Protein AF-A0A7S2SCY0-F1 (afdb_monomer_lite)

Organism: NCBI:txid49252

InterPro domains:
  IPR000711 ATPase, OSCP/delta subunit [PF00213] (45-121)
  IPR000711 ATPase, OSCP/delta subunit [PTHR11910] (30-121)
  IPR026015 F1F0 ATP synthase OSCP/delta subunit, N-terminal domain superfamily [G3DSA:1.10.520.20] (43-121)
  IPR026015 F1F0 ATP synthase OSCP/delta subunit, N-terminal domain superfamily [SSF47928] (40-121)

pLDDT: mean 79.24, std 17.32, range [37.03, 94.25]

Sequence (121 aa):
VVILSSVRIGMLSSISSQALRRVVAVRGLATAAEHRPVIDLYGLSARYANATYIAASKQGVLEQVEGELQAVHQTAKNSAKFSDFLDNPLISRDDKAKQIHEMFDGSGVSQVTLNLLDTLA

Structure (mmCIF, N/CA/C/O backbone):
data_AF-A0A7S2SCY0-F1
#
_entry.id   AF-A0A7S2SCY0-F1
#
loop_
_atom_site.group_PDB
_atom_site.id
_atom_site.type_symbol
_atom_site.label_atom_id
_atom_site.label_alt_id
_atom_site.label_comp_id
_atom_site.label_asym_id
_atom_site.label_entity_id
_atom_site.label_seq_id
_atom_site.pdbx_PDB_ins_code
_atom_site.Cartn_x
_atom_site.Cartn_y
_atom_site.Cartn_z
_atom_site.occupancy
_atom_site.B_iso_or_equiv
_atom_site.auth_seq_id
_atom_site.auth_comp_id
_atom_site.auth_asym_id
_atom_site.auth_atom_id
_atom_site.pdbx_PDB_model_num
ATOM 1 N N . VAL A 1 1 ? 88.445 -35.294 12.998 1.00 37.47 1 VAL A N 1
ATOM 2 C CA . VAL A 1 1 ? 89.073 -35.732 11.732 1.00 37.47 1 VAL A CA 1
ATOM 3 C C . VAL A 1 1 ? 88.129 -35.319 10.604 1.00 37.47 1 VAL A C 1
ATOM 5 O O . VAL A 1 1 ? 87.036 -35.852 10.583 1.00 37.47 1 VAL A O 1
ATOM 8 N N . VAL A 1 2 ? 88.408 -34.175 9.942 1.00 37.03 2 VAL A N 1
ATOM 9 C CA . VAL A 1 2 ? 88.635 -34.050 8.469 1.00 37.03 2 VAL A CA 1
ATOM 10 C C . VAL A 1 2 ? 87.274 -34.186 7.725 1.00 37.03 2 VAL A C 1
ATOM 12 O O . VAL A 1 2 ? 86.659 -35.230 7.839 1.00 37.03 2 VAL A O 1
ATOM 15 N N . ILE A 1 3 ? 86.642 -33.220 7.025 1.00 42.84 3 ILE A N 1
ATOM 16 C CA . ILE A 1 3 ? 87.003 -32.298 5.907 1.00 42.84 3 ILE A CA 1
ATOM 17 C C . ILE A 1 3 ? 85.795 -31.319 5.760 1.00 42.84 3 ILE A C 1
ATOM 19 O O . ILE A 1 3 ? 84.663 -31.784 5.816 1.00 42.84 3 ILE A O 1
ATOM 23 N N . LEU A 1 4 ? 85.896 -29.984 5.852 1.00 40.34 4 LEU A N 1
ATOM 24 C CA . LEU A 1 4 ? 86.207 -28.965 4.819 1.00 40.34 4 LEU A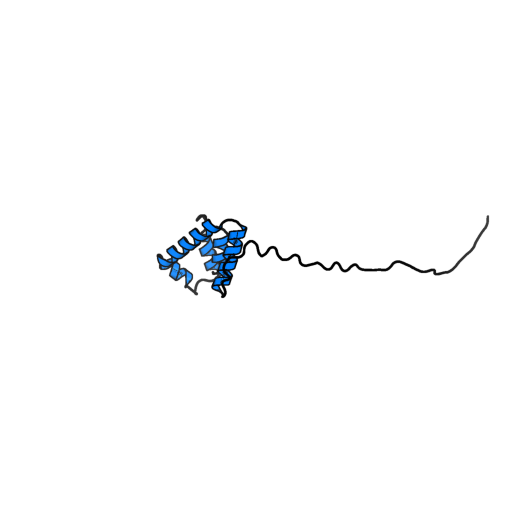 CA 1
ATOM 25 C C . LEU A 1 4 ? 85.360 -28.975 3.515 1.00 40.34 4 LEU 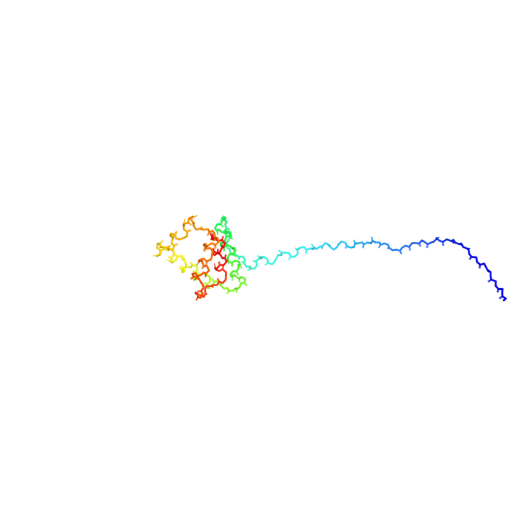A C 1
ATOM 27 O O . LEU A 1 4 ? 85.183 -30.016 2.902 1.00 40.34 4 LEU A O 1
ATOM 31 N N . SER A 1 5 ? 85.041 -27.760 3.023 1.00 41.12 5 SER A N 1
ATOM 32 C CA . SER A 1 5 ? 84.671 -27.393 1.628 1.00 41.12 5 SER A CA 1
ATOM 33 C C . SER A 1 5 ? 83.250 -27.745 1.142 1.00 41.12 5 SER A C 1
ATOM 35 O O . SER A 1 5 ? 82.750 -28.811 1.447 1.00 41.12 5 SER A O 1
ATOM 37 N N . SER A 1 6 ? 82.491 -26.964 0.360 1.00 50.38 6 SER A N 1
ATOM 38 C CA . SER A 1 6 ? 82.633 -25.716 -0.423 1.00 50.38 6 SER A CA 1
ATOM 39 C C . SER A 1 6 ? 81.185 -25.238 -0.726 1.00 50.38 6 SER A C 1
ATOM 41 O O . SER A 1 6 ? 80.308 -26.066 -0.922 1.00 50.38 6 SER A O 1
ATOM 43 N N . VAL A 1 7 ? 80.779 -23.972 -0.589 1.00 49.94 7 VAL A N 1
ATOM 44 C CA . VAL A 1 7 ? 80.923 -22.854 -1.547 1.00 49.94 7 VAL A CA 1
ATOM 45 C C . VAL A 1 7 ? 80.355 -23.134 -2.966 1.00 49.94 7 VAL A C 1
ATOM 47 O O . VAL A 1 7 ? 80.985 -23.836 -3.744 1.00 49.94 7 VAL A O 1
ATOM 50 N N . ARG A 1 8 ? 79.257 -22.410 -3.293 1.00 46.75 8 ARG A N 1
ATOM 51 C CA . ARG A 1 8 ? 78.857 -21.768 -4.584 1.00 46.75 8 ARG A CA 1
ATOM 52 C C . ARG A 1 8 ? 77.975 -22.469 -5.656 1.00 46.75 8 ARG A C 1
ATOM 54 O O . ARG A 1 8 ? 78.393 -23.409 -6.307 1.00 46.75 8 ARG A O 1
ATOM 61 N N . ILE A 1 9 ? 76.891 -21.732 -5.978 1.00 46.88 9 ILE A N 1
ATOM 62 C CA . ILE A 1 9 ? 76.365 -21.320 -7.311 1.00 46.88 9 ILE A CA 1
ATOM 63 C C . ILE A 1 9 ? 75.586 -22.316 -8.205 1.00 46.88 9 ILE A C 1
ATOM 65 O O . ILE A 1 9 ? 76.016 -23.435 -8.442 1.00 46.88 9 ILE A O 1
ATOM 69 N N . GLY A 1 10 ? 74.504 -21.793 -8.816 1.00 38.19 10 GLY A N 1
ATOM 70 C CA . GLY A 1 10 ? 73.882 -22.266 -10.073 1.00 38.19 10 GLY A CA 1
ATOM 71 C C . GLY A 1 10 ? 72.436 -22.754 -9.900 1.00 38.19 10 GLY A C 1
ATOM 72 O O . GLY A 1 10 ? 72.220 -23.890 -9.514 1.00 38.19 10 GLY A O 1
ATOM 73 N N . MET A 1 11 ? 71.396 -21.913 -9.980 1.00 51.66 11 MET A N 1
ATOM 74 C CA . MET A 1 11 ? 70.715 -21.436 -11.203 1.00 51.66 11 MET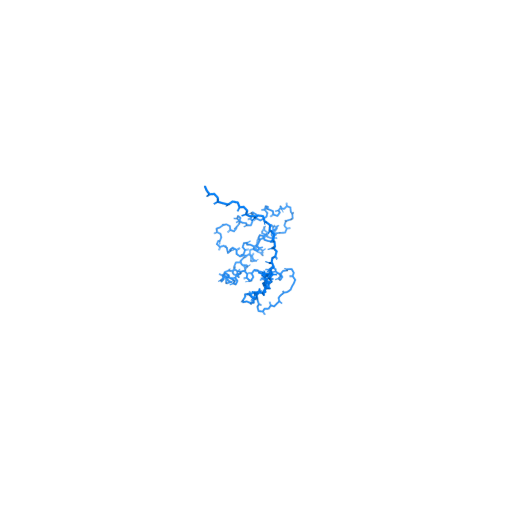 A CA 1
ATOM 75 C C . MET A 1 11 ? 70.336 -22.543 -12.204 1.00 51.66 11 MET A C 1
ATOM 77 O O . MET A 1 11 ? 71.074 -22.743 -13.156 1.00 51.66 11 MET A O 1
ATOM 81 N N . LEU A 1 12 ? 69.157 -23.161 -12.046 1.00 51.38 12 LEU A N 1
ATOM 82 C CA . LEU A 1 12 ? 68.366 -23.842 -13.094 1.00 51.38 12 LEU A CA 1
ATOM 83 C C . LEU A 1 12 ? 66.893 -23.846 -12.617 1.00 51.38 12 LEU A C 1
ATOM 85 O O . LEU A 1 12 ? 66.561 -24.504 -11.641 1.00 51.38 12 LEU A O 1
ATOM 89 N N . SER A 1 13 ? 66.086 -22.846 -12.970 1.00 48.56 13 SER A N 1
ATOM 90 C CA . SER A 1 13 ? 65.206 -22.797 -14.147 1.00 48.56 13 SER A CA 1
ATOM 91 C C . SER A 1 13 ? 63.986 -23.742 -14.105 1.00 48.56 13 SER A C 1
ATOM 93 O O . SER A 1 13 ? 64.090 -24.955 -14.221 1.00 48.56 13 SER A O 1
ATOM 95 N N . SER A 1 14 ? 62.814 -23.092 -14.125 1.00 47.12 14 SER A N 1
ATOM 96 C CA . SER A 1 14 ? 61.646 -23.434 -14.949 1.00 47.12 14 SER A CA 1
ATOM 97 C C . SER A 1 14 ? 60.426 -24.127 -14.308 1.00 47.12 14 SER A C 1
ATOM 99 O O . SER A 1 14 ? 60.522 -25.131 -13.614 1.00 47.12 14 SER A O 1
ATOM 101 N N . ILE A 1 15 ? 59.267 -23.602 -14.743 1.00 58.59 15 ILE A N 1
ATOM 102 C CA . ILE A 1 15 ? 57.896 -24.151 -14.759 1.00 58.59 15 ILE A CA 1
ATOM 103 C C . ILE A 1 15 ? 57.189 -24.134 -13.390 1.00 58.59 15 ILE A C 1
ATOM 105 O O . ILE A 1 15 ? 57.440 -24.944 -12.511 1.00 58.59 15 ILE A O 1
ATOM 109 N N . SER A 1 16 ? 56.226 -23.241 -13.142 1.00 54.94 16 SER A N 1
ATOM 110 C CA . SER A 1 16 ? 54.867 -23.449 -13.659 1.00 54.94 16 SER A CA 1
ATOM 111 C C . SER A 1 16 ? 54.039 -22.159 -13.674 1.00 54.94 16 SER A C 1
ATOM 113 O O . SER A 1 16 ? 53.615 -21.647 -12.643 1.00 54.94 16 SER A O 1
ATOM 115 N N . SER A 1 17 ? 53.823 -21.659 -14.889 1.00 53.47 17 SER A N 1
ATOM 116 C CA . SER A 1 17 ? 52.599 -21.050 -15.415 1.00 53.47 17 SER A CA 1
ATOM 117 C C . SER A 1 17 ? 51.524 -20.632 -14.402 1.00 53.47 17 SER A C 1
ATOM 119 O O . SER A 1 17 ? 50.609 -21.392 -14.084 1.00 53.47 17 SER A O 1
ATOM 121 N N . GLN A 1 18 ? 51.562 -19.362 -13.999 1.00 58.06 18 GLN A N 1
ATOM 122 C CA . GLN A 1 18 ? 50.396 -18.663 -13.464 1.00 58.06 18 GLN A CA 1
ATOM 123 C C . GLN A 1 18 ? 49.389 -18.428 -14.600 1.00 58.06 18 GLN A C 1
ATOM 125 O O . GLN A 1 18 ? 49.402 -17.397 -15.265 1.00 58.06 18 GLN A O 1
ATOM 130 N N . ALA A 1 19 ? 48.511 -19.398 -14.839 1.00 54.03 19 ALA A N 1
ATOM 131 C CA . ALA A 1 19 ? 47.306 -19.193 -15.629 1.00 54.03 19 ALA A CA 1
ATOM 132 C C . ALA A 1 19 ? 46.136 -18.997 -14.660 1.00 54.03 19 ALA A C 1
ATOM 134 O O . ALA A 1 19 ? 45.470 -19.951 -14.256 1.00 54.03 19 ALA A O 1
ATOM 135 N N . LEU A 1 20 ? 45.902 -17.746 -14.255 1.00 56.44 20 LEU A N 1
ATOM 136 C CA . LEU A 1 20 ? 44.678 -17.362 -13.559 1.00 56.44 20 LEU A CA 1
ATOM 137 C C . LEU A 1 20 ? 43.492 -17.655 -14.489 1.00 56.44 20 LEU A C 1
ATOM 139 O O . LEU A 1 20 ? 43.224 -16.920 -15.440 1.00 56.44 20 LEU A O 1
ATOM 143 N N . ARG A 1 21 ? 42.789 -18.762 -14.230 1.00 51.66 21 ARG A N 1
ATOM 144 C CA . ARG A 1 21 ? 41.508 -19.082 -14.864 1.00 51.66 21 ARG A CA 1
ATOM 145 C C . ARG A 1 21 ? 40.520 -17.964 -14.539 1.00 51.66 21 ARG A C 1
ATOM 147 O O . ARG A 1 21 ? 40.006 -17.879 -13.428 1.00 51.66 21 ARG A O 1
ATOM 154 N N . ARG A 1 22 ? 40.233 -17.114 -15.524 1.00 58.62 22 ARG A N 1
ATOM 155 C CA . ARG A 1 22 ? 39.104 -16.182 -15.486 1.00 58.62 22 ARG A CA 1
ATOM 156 C C . ARG A 1 22 ? 37.823 -17.020 -15.526 1.00 58.62 22 ARG A C 1
ATOM 158 O O . ARG A 1 22 ? 37.407 -17.468 -16.591 1.00 58.62 22 ARG A O 1
ATOM 165 N N . VAL A 1 23 ? 37.216 -17.276 -14.369 1.00 61.81 23 VAL A N 1
ATOM 166 C CA . VAL A 1 23 ? 35.847 -17.798 -14.307 1.00 61.81 23 VAL A CA 1
ATOM 167 C C . VAL A 1 23 ? 34.943 -16.672 -14.796 1.00 61.81 23 VAL A C 1
ATOM 169 O O . VAL A 1 23 ? 34.659 -15.721 -14.072 1.00 61.81 23 VAL A O 1
ATOM 172 N N . VAL A 1 24 ? 34.549 -16.731 -16.067 1.00 63.53 24 VAL A N 1
ATOM 173 C CA . VAL A 1 24 ? 33.472 -15.888 -16.580 1.00 63.53 24 VAL A CA 1
ATOM 174 C C . VAL A 1 24 ? 32.201 -16.386 -15.909 1.00 63.53 24 VAL A C 1
ATOM 176 O O . VAL A 1 24 ? 31.681 -17.444 -16.255 1.00 63.53 24 VAL A O 1
ATOM 179 N N . ALA A 1 25 ? 31.731 -15.647 -14.906 1.00 64.50 25 ALA A N 1
ATOM 180 C CA . ALA A 1 25 ? 30.411 -15.850 -14.339 1.00 64.50 25 ALA A CA 1
ATOM 181 C C . ALA A 1 25 ? 29.376 -15.611 -15.449 1.00 64.50 25 ALA A C 1
ATOM 183 O O . ALA A 1 25 ? 29.058 -14.469 -15.790 1.00 64.50 25 ALA A O 1
ATOM 184 N N . VAL A 1 26 ? 28.885 -16.692 -16.055 1.00 59.91 26 VAL A N 1
ATOM 185 C CA . VAL A 1 26 ? 27.713 -16.651 -16.929 1.00 59.91 26 VAL A CA 1
ATOM 186 C C . VAL A 1 26 ? 26.541 -16.246 -16.044 1.00 59.91 26 VAL A C 1
ATOM 188 O O . VAL A 1 26 ? 26.164 -16.958 -15.116 1.00 59.91 26 VAL A O 1
ATOM 191 N N . ARG A 1 27 ? 26.009 -15.048 -16.283 1.00 62.53 27 ARG A N 1
ATOM 192 C CA . ARG A 1 27 ? 24.876 -14.498 -15.539 1.00 62.53 27 ARG A CA 1
ATOM 193 C C . ARG A 1 27 ? 23.618 -15.323 -15.829 1.00 62.53 27 ARG A C 1
ATOM 195 O O . ARG A 1 27 ? 22.884 -15.015 -16.760 1.00 62.53 27 ARG A O 1
ATOM 202 N N . GLY A 1 28 ? 23.337 -16.329 -15.007 1.00 59.53 28 GLY A N 1
ATOM 203 C CA . GLY A 1 28 ? 22.053 -17.040 -14.963 1.00 59.53 28 GLY A CA 1
ATOM 204 C C . GLY A 1 28 ? 20.934 -16.221 -14.302 1.00 59.53 28 GLY A C 1
ATOM 205 O O . GLY A 1 28 ? 20.249 -16.721 -13.420 1.00 59.53 28 GLY A O 1
ATOM 206 N N . LEU A 1 29 ? 20.761 -14.946 -14.671 1.00 57.12 29 LEU A N 1
ATOM 207 C CA . LEU A 1 29 ? 19.834 -14.002 -14.017 1.00 57.12 29 LEU A CA 1
ATOM 208 C C . LEU A 1 29 ? 18.414 -14.015 -14.616 1.00 57.12 29 LEU A C 1
ATOM 210 O O . LEU A 1 29 ? 17.780 -12.970 -14.735 1.00 57.12 29 LEU A O 1
ATOM 214 N N . ALA A 1 30 ? 17.902 -15.173 -15.029 1.00 59.81 30 ALA A N 1
ATOM 215 C CA . ALA A 1 30 ? 16.609 -15.264 -15.711 1.00 59.81 30 ALA A CA 1
ATOM 216 C C . ALA A 1 30 ? 15.602 -16.170 -14.985 1.00 59.81 30 ALA A C 1
ATOM 218 O O . ALA A 1 30 ? 14.934 -16.977 -15.614 1.00 59.81 30 ALA A O 1
ATOM 219 N N . THR A 1 31 ? 15.435 -16.012 -13.670 1.00 56.81 31 THR A N 1
ATOM 220 C CA . THR A 1 31 ? 14.247 -16.525 -12.949 1.00 56.81 31 THR A CA 1
ATOM 221 C C . THR A 1 31 ? 13.098 -15.509 -12.913 1.00 56.81 31 THR A C 1
ATOM 223 O O . THR A 1 31 ? 12.024 -15.776 -12.389 1.00 56.81 31 THR A O 1
ATOM 226 N N . ALA A 1 32 ? 13.280 -14.327 -13.512 1.00 57.22 32 ALA A N 1
ATOM 227 C CA . ALA A 1 32 ? 12.306 -13.238 -13.460 1.00 57.22 32 ALA A CA 1
ATOM 228 C C . ALA A 1 32 ? 11.036 -13.461 -14.307 1.00 57.22 32 ALA A C 1
ATOM 230 O O . ALA A 1 32 ? 10.179 -12.586 -14.324 1.00 57.22 32 ALA A O 1
ATOM 231 N N . ALA A 1 33 ? 10.928 -14.540 -15.087 1.00 60.28 33 ALA A N 1
ATOM 232 C CA . ALA A 1 33 ? 9.818 -14.734 -16.029 1.00 60.28 33 ALA A CA 1
ATOM 233 C C . ALA A 1 33 ? 8.559 -15.360 -15.404 1.00 60.28 33 ALA A C 1
ATOM 235 O O . ALA A 1 33 ? 7.468 -15.076 -15.875 1.00 60.28 33 ALA A O 1
ATOM 236 N N . GLU A 1 34 ? 8.690 -16.158 -14.343 1.00 68.19 34 GLU A N 1
ATOM 237 C CA . GLU A 1 34 ? 7.587 -17.000 -13.847 1.00 68.19 34 GLU A CA 1
ATOM 238 C C . GLU A 1 34 ? 6.448 -16.209 -13.176 1.00 68.19 34 GLU A C 1
ATOM 240 O O . GL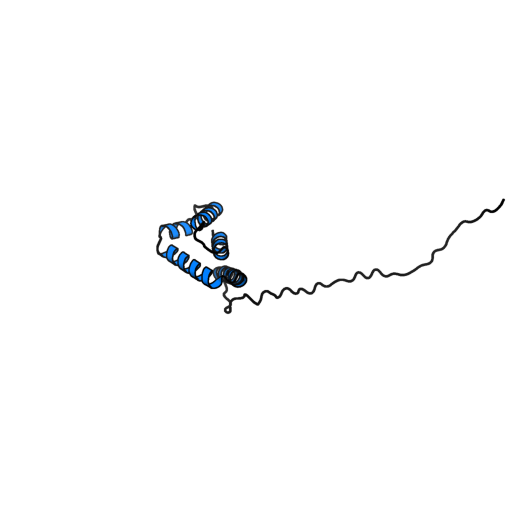U A 1 34 ? 5.303 -16.632 -13.203 1.00 68.19 34 GLU A O 1
ATOM 245 N N . HIS A 1 35 ? 6.745 -15.027 -12.631 1.00 82.12 35 HIS A N 1
ATOM 246 C CA . HIS A 1 35 ? 5.802 -14.241 -11.822 1.00 82.12 35 HIS A CA 1
ATOM 247 C C . HIS A 1 35 ? 5.391 -12.925 -12.497 1.00 82.12 35 HIS A C 1
ATOM 249 O O . HIS A 1 35 ? 4.954 -11.985 -11.830 1.00 82.12 35 HIS A O 1
ATOM 255 N N . ARG A 1 36 ? 5.618 -12.801 -13.811 1.00 81.75 36 ARG A N 1
ATOM 256 C CA . ARG A 1 36 ? 5.252 -11.587 -14.547 1.00 81.75 36 ARG A CA 1
ATOM 257 C C . ARG A 1 36 ? 3.760 -11.575 -14.877 1.00 81.75 36 ARG A C 1
ATOM 259 O O . ARG A 1 36 ? 3.214 -12.628 -15.199 1.00 81.75 36 ARG A O 1
ATOM 266 N N . PRO A 1 37 ? 3.118 -10.396 -14.846 1.00 82.75 37 PRO A N 1
ATOM 267 C CA . PRO A 1 37 ? 1.756 -10.257 -15.339 1.00 82.75 37 PRO A CA 1
ATOM 268 C C . PRO A 1 37 ? 1.671 -10.650 -16.821 1.00 82.75 37 PRO A C 1
ATOM 270 O O . PRO A 1 37 ? 2.610 -10.428 -17.582 1.00 82.75 37 PRO A O 1
ATOM 273 N N . VAL A 1 38 ? 0.528 -11.204 -17.235 1.00 83.56 38 VAL A N 1
ATOM 274 C CA . VAL A 1 38 ? 0.264 -11.608 -18.634 1.00 83.56 38 VAL A CA 1
ATOM 275 C C . VAL A 1 38 ? 0.201 -10.400 -19.576 1.00 83.56 38 VAL A C 1
ATOM 277 O O . VAL A 1 38 ? 0.482 -10.520 -20.767 1.00 83.56 38 VAL A O 1
ATOM 280 N N . ILE A 1 39 ? -0.168 -9.236 -19.040 1.00 86.06 39 ILE A N 1
ATOM 281 C CA . ILE A 1 39 ? -0.222 -7.971 -19.767 1.00 86.06 39 ILE A CA 1
ATOM 282 C C . ILE A 1 39 ? 0.903 -7.049 -19.300 1.00 86.06 39 ILE A C 1
ATOM 284 O O . ILE A 1 39 ? 1.072 -6.808 -18.105 1.00 86.06 39 ILE A O 1
ATOM 288 N N . ASP A 1 40 ? 1.650 -6.495 -20.249 1.00 80.94 40 ASP A N 1
ATOM 289 C CA . ASP A 1 40 ? 2.660 -5.490 -19.947 1.00 80.94 40 ASP A CA 1
ATOM 290 C C . ASP A 1 40 ? 1.997 -4.116 -19.797 1.00 80.94 40 ASP A C 1
ATOM 292 O O . ASP A 1 40 ? 1.470 -3.538 -20.750 1.00 80.94 40 ASP A O 1
ATOM 296 N N . LEU A 1 41 ? 2.022 -3.586 -18.576 1.00 88.56 41 LEU A N 1
ATOM 297 C CA . LEU A 1 41 ? 1.563 -2.235 -18.257 1.00 88.56 41 LEU A CA 1
ATOM 298 C C . LEU A 1 41 ? 2.763 -1.284 -18.133 1.00 88.56 41 LEU A C 1
ATOM 300 O O . LEU A 1 41 ? 3.793 -1.648 -17.559 1.00 88.56 41 LEU A O 1
ATOM 304 N N . TYR A 1 42 ? 2.610 -0.038 -18.595 1.00 90.88 42 TYR A N 1
ATOM 305 C CA . TYR A 1 42 ? 3.664 0.987 -18.574 1.00 90.88 42 TYR A CA 1
ATOM 306 C C . TYR A 1 42 ? 3.223 2.277 -17.866 1.00 90.88 42 TYR A C 1
ATOM 308 O O . TYR A 1 42 ? 2.037 2.576 -17.758 1.00 90.88 42 TYR A O 1
ATOM 316 N N . GLY A 1 43 ? 4.198 3.050 -17.376 1.00 94.06 43 GLY A N 1
ATOM 317 C CA . GLY A 1 43 ? 3.973 4.281 -16.608 1.00 94.06 43 GLY A CA 1
ATOM 318 C C . GLY A 1 43 ? 4.249 4.124 -15.110 1.00 94.06 43 GLY A C 1
ATOM 319 O O . GLY A 1 43 ? 4.622 3.049 -14.644 1.00 94.06 43 GLY A O 1
ATOM 320 N N . LEU A 1 44 ? 4.104 5.209 -14.344 1.00 92.50 44 LEU A N 1
ATOM 321 C CA . LEU A 1 44 ? 4.431 5.214 -12.913 1.00 92.50 44 LEU A CA 1
ATOM 322 C C . LEU A 1 44 ? 3.519 4.264 -12.123 1.00 92.50 44 LEU A C 1
ATOM 324 O O . LEU A 1 44 ? 4.015 3.366 -11.449 1.00 92.50 44 LEU A O 1
ATOM 328 N N . SER A 1 45 ? 2.201 4.391 -12.288 1.00 91.44 45 SER A N 1
ATOM 329 C CA . SER A 1 45 ? 1.216 3.518 -11.637 1.00 91.44 45 SER A CA 1
ATOM 330 C C . SER A 1 45 ? 1.390 2.053 -12.037 1.00 91.44 45 SER A C 1
ATOM 332 O O . SER A 1 45 ? 1.301 1.165 -11.195 1.00 91.44 45 SER A O 1
ATOM 334 N N . ALA A 1 46 ? 1.722 1.794 -13.305 1.00 92.50 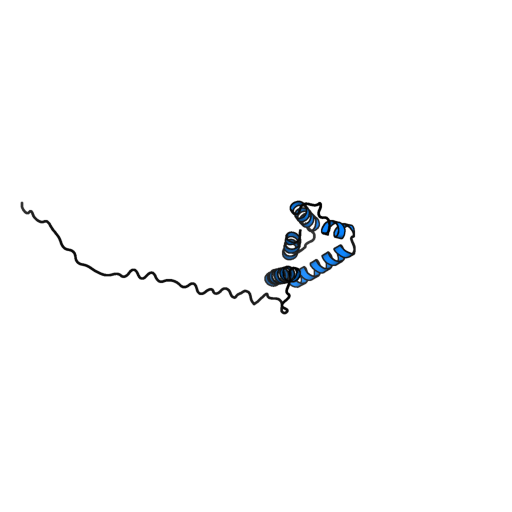46 ALA A N 1
ATOM 335 C CA . ALA A 1 46 ? 1.986 0.445 -13.786 1.00 92.50 46 ALA A CA 1
ATOM 336 C C . ALA A 1 46 ? 3.234 -0.179 -13.155 1.00 92.50 46 ALA A C 1
ATOM 338 O O . ALA A 1 46 ? 3.238 -1.370 -12.872 1.00 92.50 46 ALA A O 1
ATOM 339 N N . ARG A 1 47 ? 4.292 0.602 -12.890 1.00 92.62 47 ARG A N 1
ATOM 340 C CA . ARG A 1 47 ? 5.488 0.094 -12.197 1.00 92.62 47 ARG A CA 1
ATOM 341 C C . ARG A 1 47 ? 5.149 -0.406 -10.797 1.00 92.62 47 ARG A C 1
ATOM 343 O O . ARG A 1 47 ? 5.609 -1.485 -10.435 1.00 92.62 47 ARG A O 1
ATOM 350 N N . TYR A 1 48 ? 4.338 0.346 -10.053 1.00 93.62 48 TYR A N 1
ATOM 351 C CA . TYR A 1 48 ? 3.860 -0.084 -8.739 1.00 93.62 48 TYR A CA 1
ATOM 352 C C . TYR A 1 48 ? 2.945 -1.307 -8.857 1.00 93.62 48 TYR A C 1
ATOM 354 O O . TYR A 1 48 ? 3.208 -2.311 -8.206 1.00 93.62 48 TYR A O 1
ATOM 362 N N . ALA A 1 49 ? 1.960 -1.289 -9.760 1.00 92.56 49 ALA A N 1
ATOM 363 C CA . ALA A 1 49 ? 1.052 -2.419 -9.973 1.00 92.56 49 ALA A CA 1
ATOM 364 C C . ALA A 1 49 ? 1.793 -3.715 -10.353 1.00 92.56 49 ALA A C 1
ATOM 366 O O . ALA A 1 49 ? 1.556 -4.764 -9.757 1.00 92.56 49 ALA A O 1
ATOM 367 N N . ASN A 1 50 ? 2.742 -3.639 -11.290 1.00 92.19 50 ASN A N 1
ATOM 368 C CA . ASN A 1 50 ? 3.565 -4.775 -11.701 1.00 92.19 50 ASN A CA 1
ATOM 369 C C . ASN A 1 50 ? 4.432 -5.285 -10.540 1.00 92.19 50 ASN A C 1
ATOM 371 O O . ASN A 1 50 ? 4.550 -6.493 -10.353 1.00 92.19 50 ASN A O 1
ATOM 375 N N . ALA A 1 51 ? 5.032 -4.390 -9.746 1.00 92.12 51 ALA A N 1
ATOM 376 C CA . ALA A 1 51 ? 5.839 -4.775 -8.589 1.00 92.12 51 ALA A CA 1
ATOM 377 C C . ALA A 1 51 ? 4.998 -5.488 -7.520 1.00 92.12 51 ALA A C 1
ATOM 379 O O . ALA A 1 51 ? 5.404 -6.546 -7.034 1.00 92.12 51 ALA A O 1
ATOM 380 N N . THR A 1 52 ? 3.813 -4.958 -7.209 1.00 93.00 52 THR A N 1
ATOM 381 C CA . THR A 1 52 ? 2.863 -5.568 -6.273 1.00 93.00 52 THR A CA 1
ATOM 382 C C . THR A 1 52 ? 2.382 -6.923 -6.778 1.00 93.00 52 THR A C 1
ATOM 384 O O . THR A 1 52 ? 2.411 -7.886 -6.018 1.00 93.00 52 THR A O 1
ATOM 387 N N . TYR A 1 53 ? 2.032 -7.044 -8.063 1.00 93.38 53 TYR A N 1
ATOM 388 C CA . TYR A 1 53 ? 1.642 -8.323 -8.663 1.00 93.38 53 TYR A CA 1
ATOM 389 C C . TYR A 1 53 ? 2.758 -9.364 -8.553 1.00 93.38 53 TYR A C 1
ATOM 391 O O . TYR A 1 53 ? 2.521 -10.479 -8.100 1.00 93.38 53 TYR A O 1
ATOM 399 N N . ILE A 1 54 ? 3.995 -8.995 -8.905 1.00 92.25 54 ILE A N 1
ATOM 400 C CA . ILE A 1 54 ? 5.151 -9.895 -8.809 1.00 92.25 54 ILE A CA 1
ATOM 401 C C . ILE A 1 54 ? 5.379 -10.323 -7.352 1.00 92.25 54 ILE A C 1
ATOM 403 O O . ILE A 1 54 ? 5.678 -11.488 -7.098 1.00 92.25 54 ILE A O 1
ATOM 407 N N . ALA A 1 55 ? 5.259 -9.404 -6.390 1.00 92.81 55 ALA A N 1
ATOM 408 C CA . ALA A 1 55 ? 5.425 -9.709 -4.970 1.00 92.81 55 ALA A CA 1
ATOM 409 C C . ALA A 1 55 ? 4.323 -10.645 -4.443 1.00 92.81 55 ALA A C 1
ATOM 411 O O . ALA A 1 55 ? 4.637 -11.630 -3.776 1.00 92.81 55 ALA A O 1
ATOM 412 N N . ALA A 1 56 ? 3.062 -10.379 -4.790 1.00 93.62 56 ALA A N 1
ATOM 413 C CA . ALA A 1 56 ? 1.909 -11.187 -4.400 1.00 93.62 56 ALA A CA 1
ATOM 414 C C . ALA A 1 56 ? 1.933 -12.576 -5.048 1.00 93.62 56 ALA A C 1
ATOM 416 O O . ALA A 1 56 ? 1.710 -13.577 -4.372 1.00 93.62 56 ALA A O 1
ATOM 417 N N . SER A 1 57 ? 2.274 -12.648 -6.337 1.00 92.88 57 SER A N 1
ATOM 418 C CA . SER A 1 57 ? 2.422 -13.900 -7.078 1.00 92.88 57 SER A CA 1
ATOM 419 C C . SER A 1 57 ? 3.505 -14.778 -6.449 1.00 92.88 57 SER A C 1
ATOM 421 O O . SER A 1 57 ? 3.264 -15.957 -6.215 1.00 92.88 57 SER A O 1
ATOM 423 N N . LYS A 1 58 ? 4.665 -14.204 -6.085 1.00 91.69 58 LYS A N 1
ATOM 424 C CA . LYS A 1 58 ? 5.769 -14.945 -5.439 1.00 91.69 58 LYS A CA 1
ATOM 425 C C . LYS A 1 58 ? 5.398 -15.527 -4.082 1.00 91.69 58 LYS A C 1
ATOM 427 O O . LYS A 1 58 ? 5.978 -16.523 -3.668 1.00 91.69 58 LYS A O 1
ATOM 432 N N . GLN A 1 59 ? 4.484 -14.870 -3.378 1.00 91.69 59 GLN A N 1
ATOM 433 C CA . GLN A 1 59 ? 4.004 -15.299 -2.067 1.00 91.69 59 GLN A CA 1
ATOM 434 C C . GLN A 1 59 ? 2.730 -16.154 -2.157 1.00 91.69 59 GLN A C 1
ATOM 436 O O . GLN A 1 59 ? 2.303 -16.697 -1.145 1.00 91.69 59 GLN A O 1
ATOM 441 N N . GLY A 1 60 ? 2.126 -16.296 -3.343 1.00 92.00 60 GLY A N 1
ATOM 442 C CA . GLY A 1 60 ? 0.883 -17.046 -3.538 1.00 92.00 60 GLY A CA 1
ATOM 443 C C . GLY A 1 60 ? -0.364 -16.383 -2.938 1.00 92.00 60 GLY A C 1
ATOM 444 O O . GLY A 1 60 ? -1.354 -17.067 -2.712 1.00 92.00 60 GLY A O 1
ATOM 445 N N . VAL A 1 61 ? -0.338 -15.070 -2.681 1.00 94.25 61 VAL A N 1
ATOM 446 C CA . VAL A 1 61 ? -1.404 -14.324 -1.968 1.00 94.25 61 VAL A CA 1
ATOM 447 C C . VAL A 1 61 ? -2.201 -13.385 -2.885 1.00 94.25 61 VAL A C 1
ATOM 449 O O . VAL A 1 61 ? -2.686 -12.342 -2.455 1.00 94.25 61 VAL A O 1
ATOM 452 N N . LEU A 1 62 ? -2.322 -13.722 -4.173 1.00 93.00 62 LEU A N 1
ATOM 453 C CA . LEU A 1 62 ? -2.958 -12.852 -5.175 1.00 93.00 62 LEU A CA 1
ATOM 454 C C . LEU A 1 62 ? -4.425 -12.529 -4.853 1.00 93.00 62 LEU A C 1
ATOM 456 O O . LEU A 1 62 ? -4.795 -11.359 -4.879 1.00 93.00 62 LEU A O 1
ATOM 460 N N . GLU A 1 63 ? -5.231 -13.537 -4.511 1.00 93.00 63 GLU A N 1
ATOM 461 C CA . GLU A 1 63 ? -6.658 -13.356 -4.190 1.00 93.00 63 GLU A CA 1
ATOM 462 C C . GLU A 1 63 ? -6.858 -12.487 -2.941 1.00 93.00 63 GLU A C 1
ATOM 464 O O . GLU A 1 63 ? -7.732 -11.622 -2.901 1.00 93.00 63 GLU A O 1
ATOM 469 N N . GLN A 1 64 ? -6.002 -12.677 -1.932 1.00 93.56 64 GLN A N 1
ATOM 470 C CA . GLN A 1 64 ? -6.024 -11.875 -0.714 1.00 93.56 64 GLN A CA 1
ATOM 471 C C . GLN A 1 64 ? -5.704 -10.404 -1.016 1.00 93.56 64 GLN A C 1
ATOM 473 O O . GLN A 1 64 ? -6.467 -9.517 -0.634 1.00 93.56 64 GLN A O 1
ATOM 478 N N . VAL A 1 65 ? -4.608 -10.141 -1.736 1.00 94.25 65 VAL A N 1
ATOM 479 C CA . VAL A 1 65 ? -4.187 -8.776 -2.097 1.00 94.25 65 VAL A CA 1
ATOM 480 C C . VAL A 1 65 ? -5.242 -8.083 -2.961 1.00 94.25 65 VAL A C 1
ATOM 482 O O . VAL A 1 65 ? -5.499 -6.895 -2.780 1.00 94.25 65 VAL A O 1
ATOM 485 N N . GLU A 1 66 ? -5.891 -8.799 -3.880 1.00 93.69 66 GLU A N 1
ATOM 486 C CA . GLU A 1 66 ? -6.983 -8.242 -4.682 1.00 93.69 66 GLU A CA 1
ATOM 487 C C . GLU A 1 66 ? -8.147 -7.758 -3.805 1.00 93.69 66 GLU A C 1
ATOM 489 O O . GLU A 1 66 ? -8.577 -6.608 -3.937 1.00 93.69 66 GLU A O 1
ATOM 494 N N . GLY A 1 67 ? -8.627 -8.599 -2.883 1.00 94.00 67 GLY A N 1
ATOM 495 C CA . GLY A 1 67 ? -9.710 -8.238 -1.966 1.00 94.00 67 GLY A CA 1
ATOM 496 C C . GLY A 1 67 ? -9.349 -7.055 -1.062 1.00 94.00 67 GLY A C 1
ATOM 497 O O . GLY A 1 67 ? -10.155 -6.141 -0.875 1.00 94.00 67 GLY A O 1
ATOM 498 N N . GLU A 1 68 ? -8.115 -7.023 -0.558 1.00 92.94 68 GLU A N 1
ATOM 499 C CA . GLU A 1 68 ? -7.591 -5.918 0.251 1.00 92.94 68 GLU A CA 1
ATOM 500 C C . GLU A 1 68 ? -7.566 -4.600 -0.533 1.00 92.94 68 GLU A C 1
ATOM 502 O O . GLU A 1 68 ? -8.064 -3.582 -0.052 1.00 92.94 68 GLU A O 1
ATOM 507 N N . LEU A 1 69 ? -7.056 -4.605 -1.768 1.00 93.06 69 LEU A N 1
ATOM 508 C CA . LEU A 1 69 ? -7.010 -3.407 -2.611 1.00 93.06 69 LEU A CA 1
ATOM 509 C C . LEU A 1 69 ? -8.411 -2.904 -2.976 1.00 93.06 69 LEU A C 1
ATOM 511 O O . LEU A 1 69 ? -8.643 -1.691 -2.993 1.00 93.06 69 LEU A O 1
ATOM 515 N N . GLN A 1 70 ? -9.364 -3.807 -3.222 1.00 93.69 70 GLN A N 1
ATOM 516 C CA . GLN A 1 70 ? -10.764 -3.433 -3.430 1.00 93.69 70 GLN A CA 1
ATOM 517 C C . GLN A 1 70 ? -11.364 -2.783 -2.177 1.00 93.69 70 GLN A C 1
ATOM 519 O O . GLN A 1 70 ? -12.032 -1.751 -2.287 1.00 93.69 70 GLN A O 1
ATOM 524 N N . ALA A 1 71 ? -11.088 -3.329 -0.991 1.00 90.88 71 ALA A N 1
ATOM 525 C CA . ALA A 1 71 ? -11.549 -2.772 0.278 1.00 90.88 71 ALA A CA 1
ATOM 526 C C . ALA A 1 71 ? -10.943 -1.388 0.563 1.00 90.88 71 ALA A C 1
ATOM 528 O O . ALA A 1 71 ? -11.673 -0.469 0.946 1.00 90.88 71 ALA A O 1
ATOM 529 N N . VAL A 1 72 ? -9.642 -1.195 0.315 1.00 89.12 72 VAL A N 1
ATOM 530 C CA . VAL A 1 72 ? -8.979 0.114 0.453 1.00 89.12 72 VAL A CA 1
ATOM 531 C C . VAL A 1 72 ? -9.584 1.128 -0.517 1.00 89.12 72 VAL A C 1
ATOM 533 O O . VAL A 1 72 ? -9.937 2.234 -0.111 1.00 89.12 72 VAL A O 1
ATOM 536 N N . HIS A 1 73 ? -9.786 0.750 -1.780 1.00 90.56 73 HIS A N 1
ATOM 537 C CA . HIS A 1 73 ? -10.403 1.622 -2.780 1.00 90.56 73 HIS A CA 1
ATOM 538 C C . HIS A 1 73 ? -11.846 2.003 -2.413 1.00 90.56 73 HIS A C 1
ATOM 540 O O . HIS A 1 73 ? -12.239 3.163 -2.544 1.00 90.56 73 HIS A O 1
ATOM 546 N N . GLN A 1 74 ? -12.631 1.054 -1.903 1.00 91.19 74 GLN A N 1
ATOM 547 C CA . GLN A 1 74 ? -13.989 1.318 -1.435 1.00 91.19 74 GLN A CA 1
ATOM 548 C C . GLN A 1 74 ? -13.994 2.235 -0.202 1.00 91.19 74 GLN A C 1
ATOM 550 O O . GLN A 1 74 ? -14.823 3.139 -0.102 1.00 91.19 74 GLN A O 1
ATOM 555 N N . THR A 1 75 ? -13.033 2.061 0.706 1.00 88.31 75 THR A N 1
ATOM 556 C CA . THR A 1 75 ? -12.850 2.927 1.881 1.00 88.31 75 THR A CA 1
ATOM 557 C C . THR A 1 75 ? -12.475 4.352 1.473 1.00 88.31 75 THR A C 1
ATOM 559 O O . THR A 1 75 ? -13.061 5.302 1.990 1.00 88.31 75 THR A O 1
ATOM 562 N N . ALA A 1 76 ? -11.586 4.511 0.487 1.00 87.25 76 ALA A N 1
ATOM 563 C CA . ALA A 1 76 ? -11.216 5.809 -0.088 1.00 87.25 76 ALA A CA 1
ATOM 564 C C . ALA A 1 76 ? -12.391 6.540 -0.737 1.00 87.25 76 ALA A C 1
ATOM 566 O O . ALA A 1 76 ? -12.467 7.760 -0.655 1.00 87.25 76 ALA A O 1
ATOM 567 N N . LYS A 1 77 ? -13.341 5.813 -1.331 1.00 89.56 77 LYS A N 1
ATOM 568 C CA . LYS A 1 77 ? -14.548 6.419 -1.908 1.00 89.56 77 LYS A CA 1
ATOM 569 C C . LYS A 1 77 ? -15.596 6.812 -0.874 1.00 89.56 77 LYS A C 1
ATOM 571 O O . LYS A 1 77 ? -16.271 7.820 -1.051 1.00 89.56 77 LYS A O 1
ATOM 576 N N . ASN A 1 78 ? -15.762 6.012 0.176 1.00 90.69 78 ASN A N 1
ATOM 577 C CA . ASN A 1 78 ? -16.854 6.202 1.133 1.00 90.69 78 ASN A CA 1
ATOM 578 C C . ASN A 1 78 ? -16.486 7.118 2.303 1.00 90.69 78 ASN A C 1
ATOM 580 O O . ASN A 1 78 ? -17.374 7.692 2.931 1.00 90.69 78 ASN A O 1
ATOM 584 N N . SER A 1 79 ? -15.197 7.240 2.625 1.00 89.19 79 SER A N 1
ATOM 585 C CA . SER A 1 79 ? -14.721 8.031 3.756 1.00 89.19 79 SER A CA 1
ATOM 586 C C . SER A 1 79 ? -13.995 9.282 3.277 1.00 89.19 79 SER A C 1
ATOM 588 O O . SER A 1 79 ? -12.816 9.228 2.933 1.00 89.19 79 SER A O 1
ATOM 590 N N . ALA A 1 80 ? -14.675 10.429 3.354 1.00 88.19 80 ALA A N 1
ATOM 591 C CA . ALA A 1 80 ? -14.073 11.733 3.062 1.00 88.19 80 ALA A CA 1
ATOM 592 C C . ALA A 1 80 ? -12.830 12.013 3.930 1.00 88.19 80 ALA A C 1
ATOM 594 O O . ALA A 1 80 ? -11.848 12.580 3.474 1.00 88.19 80 ALA A O 1
ATOM 595 N N . LYS A 1 81 ? -12.822 11.532 5.179 1.00 86.88 81 LYS A N 1
ATOM 596 C CA . LYS A 1 81 ? -11.657 11.676 6.066 1.00 86.88 81 LYS A CA 1
ATOM 597 C C . LYS A 1 81 ? -10.440 10.905 5.559 1.00 86.88 81 LYS A C 1
ATOM 599 O O . LYS A 1 81 ? -9.315 11.348 5.761 1.00 86.88 81 LYS A O 1
ATOM 604 N N . PHE A 1 82 ? -10.663 9.742 4.945 1.00 85.94 82 PHE A N 1
ATOM 605 C CA . PHE A 1 82 ? -9.574 8.929 4.417 1.00 85.94 82 PHE A CA 1
ATOM 606 C C . PHE A 1 82 ? -9.037 9.516 3.110 1.00 85.94 82 PHE A C 1
ATOM 608 O O . PHE A 1 82 ? -7.824 9.583 2.949 1.00 85.94 82 PHE A O 1
ATOM 615 N N . SER A 1 83 ? -9.898 10.033 2.225 1.00 86.25 83 SER A N 1
ATOM 616 C CA . SER A 1 83 ? -9.434 10.776 1.044 1.00 86.25 83 SER A CA 1
ATOM 617 C C . SER A 1 83 ? -8.647 12.029 1.431 1.00 86.25 83 SER A C 1
ATOM 619 O O . SER A 1 83 ? -7.545 12.230 0.929 1.00 86.25 83 SER A O 1
ATOM 621 N N . ASP A 1 84 ? -9.148 12.811 2.393 1.00 88.94 84 ASP A N 1
ATOM 622 C CA . ASP A 1 84 ? -8.460 14.012 2.874 1.00 88.94 84 ASP A CA 1
ATOM 623 C C . ASP A 1 84 ? -7.092 13.666 3.475 1.00 88.94 84 ASP A C 1
ATOM 625 O O . ASP A 1 84 ? -6.121 14.383 3.257 1.00 88.94 84 ASP A O 1
ATOM 629 N N . PHE A 1 85 ? -6.983 12.550 4.203 1.00 88.81 85 PHE A N 1
ATOM 630 C CA . PHE A 1 85 ? -5.709 12.059 4.730 1.00 88.81 85 PHE A CA 1
ATOM 631 C C . PHE A 1 85 ? -4.702 11.712 3.620 1.00 88.81 85 PHE A C 1
ATOM 633 O O . PHE A 1 85 ? -3.526 12.083 3.719 1.00 88.81 85 PHE A O 1
ATOM 640 N N . LEU A 1 86 ? -5.151 11.036 2.557 1.00 86.00 86 LEU A N 1
ATOM 641 C CA . LEU A 1 86 ? -4.296 10.677 1.423 1.00 86.00 86 LEU A CA 1
ATOM 642 C C . LEU A 1 86 ? -3.765 11.931 0.714 1.00 86.00 86 LEU A C 1
ATOM 644 O O . LEU A 1 86 ? -2.554 12.034 0.497 1.00 86.00 86 LEU A O 1
ATOM 648 N N . ASP A 1 87 ? -4.632 12.914 0.466 1.00 87.44 87 ASP A N 1
ATOM 649 C CA . ASP A 1 87 ? -4.301 14.133 -0.281 1.00 87.44 87 ASP A CA 1
ATOM 650 C C . ASP A 1 87 ? -3.604 15.217 0.558 1.00 87.44 87 ASP A C 1
ATOM 652 O O . ASP A 1 87 ? -3.074 16.179 0.003 1.00 87.44 87 ASP A O 1
ATOM 656 N N . ASN A 1 88 ? -3.557 15.081 1.888 1.00 88.12 88 ASN A N 1
ATOM 657 C CA . ASN A 1 88 ? -2.980 16.096 2.768 1.00 88.12 88 ASN A CA 1
ATOM 658 C C . ASN A 1 88 ? -1.440 16.167 2.643 1.00 88.12 88 ASN A C 1
ATOM 660 O O . ASN A 1 88 ? -0.756 15.207 3.026 1.00 88.12 88 ASN A O 1
ATOM 664 N N . PRO A 1 89 ? -0.868 17.304 2.188 1.00 88.06 89 PRO A N 1
ATOM 665 C CA . PRO A 1 89 ? 0.578 17.492 2.078 1.00 88.06 89 PRO A CA 1
ATOM 666 C C . PRO A 1 89 ? 1.232 18.025 3.367 1.00 88.06 89 PRO A C 1
ATOM 668 O O . PRO A 1 89 ? 2.449 18.182 3.405 1.00 88.06 89 PRO A O 1
ATOM 671 N N . LEU A 1 90 ? 0.451 18.353 4.405 1.00 90.94 90 LEU A N 1
ATOM 672 C CA . LEU A 1 90 ? 0.949 18.904 5.675 1.00 90.94 90 LEU A CA 1
ATOM 673 C C . LEU A 1 90 ? 1.488 17.828 6.624 1.00 90.94 90 LEU A C 1
ATOM 675 O O . LEU A 1 90 ? 2.199 18.150 7.574 1.00 90.94 90 LEU A O 1
ATOM 679 N N . ILE A 1 91 ? 1.132 16.564 6.393 1.00 88.19 91 ILE A N 1
ATOM 680 C CA . ILE A 1 91 ? 1.618 15.427 7.175 1.00 88.19 91 ILE A CA 1
ATOM 681 C C . ILE A 1 91 ? 2.960 14.999 6.582 1.00 88.19 91 ILE A C 1
ATOM 683 O O . ILE A 1 91 ? 3.077 14.824 5.368 1.00 88.19 91 ILE A O 1
ATOM 687 N N . SER A 1 92 ? 3.978 14.842 7.431 1.00 91.56 92 SER A N 1
ATOM 688 C CA . SER A 1 92 ? 5.274 14.332 6.988 1.00 91.56 92 SER A CA 1
ATOM 689 C C . SER A 1 92 ? 5.126 12.902 6.452 1.00 91.56 92 SER A C 1
ATOM 691 O O . SER A 1 92 ? 4.251 12.157 6.894 1.00 91.56 92 SER A O 1
ATOM 693 N N . ARG A 1 93 ? 5.984 12.495 5.510 1.00 90.38 93 ARG A N 1
ATOM 694 C CA . ARG A 1 93 ? 5.952 11.125 4.966 1.00 90.38 93 ARG A CA 1
ATOM 695 C C . ARG A 1 93 ? 6.093 10.072 6.063 1.00 90.38 93 ARG A C 1
ATOM 697 O O . ARG A 1 93 ? 5.343 9.105 6.078 1.00 90.38 93 ARG A O 1
ATOM 704 N N . ASP A 1 94 ? 6.997 10.306 7.013 1.00 90.75 94 ASP A N 1
ATOM 705 C CA . ASP A 1 94 ? 7.252 9.382 8.119 1.00 90.75 94 ASP A CA 1
ATOM 706 C C . ASP A 1 94 ? 6.028 9.235 9.032 1.00 90.75 94 ASP A C 1
ATOM 708 O O . ASP A 1 94 ? 5.704 8.130 9.467 1.00 90.75 94 ASP A O 1
ATOM 712 N N . ASP A 1 95 ? 5.322 10.332 9.314 1.00 91.31 95 ASP A N 1
ATOM 713 C CA . ASP A 1 95 ? 4.109 10.283 10.134 1.00 91.31 95 ASP A CA 1
ATOM 714 C C . ASP A 1 95 ? 2.934 9.670 9.365 1.00 91.31 95 ASP A C 1
ATOM 716 O O . ASP A 1 95 ? 2.132 8.946 9.955 1.00 91.31 95 ASP A O 1
ATOM 720 N N . LYS A 1 96 ? 2.848 9.903 8.047 1.00 91.19 96 LYS A N 1
ATOM 721 C CA . LYS A 1 96 ? 1.837 9.287 7.177 1.00 91.19 96 LYS A CA 1
ATOM 722 C C . LYS A 1 96 ? 2.035 7.771 7.099 1.00 91.19 96 LYS A C 1
ATOM 724 O O . LYS A 1 96 ? 1.068 7.036 7.278 1.00 91.19 96 LYS A O 1
ATOM 729 N N . ALA A 1 97 ? 3.274 7.312 6.924 1.00 90.75 97 ALA A N 1
ATOM 730 C CA . ALA A 1 97 ? 3.637 5.898 6.956 1.00 90.75 97 ALA A CA 1
ATOM 731 C C . ALA A 1 97 ? 3.254 5.255 8.297 1.00 90.75 97 ALA A C 1
ATOM 733 O O . ALA A 1 97 ? 2.521 4.271 8.323 1.00 90.75 97 ALA A O 1
ATOM 734 N N . LYS A 1 98 ? 3.647 5.855 9.430 1.00 91.56 98 LYS A N 1
ATOM 735 C CA . LYS A 1 98 ? 3.269 5.352 10.765 1.00 91.56 98 LYS A CA 1
ATOM 736 C C . LYS A 1 98 ? 1.759 5.241 10.948 1.00 91.56 98 LYS A C 1
ATOM 738 O O . LYS A 1 98 ? 1.291 4.208 11.405 1.00 91.56 98 LYS A O 1
ATOM 743 N N . GLN A 1 99 ? 1.003 6.266 10.558 1.00 90.06 99 GLN A N 1
ATOM 744 C CA . GLN A 1 99 ? -0.457 6.229 10.657 1.00 90.06 99 GLN A CA 1
ATOM 745 C C . GLN A 1 99 ? -1.066 5.139 9.774 1.00 90.06 99 GLN A C 1
ATOM 747 O O . GLN A 1 99 ? -2.026 4.501 10.188 1.00 90.06 99 GLN A O 1
ATOM 752 N N . ILE A 1 100 ? -0.509 4.884 8.586 1.00 89.56 100 ILE A N 1
ATOM 753 C CA . ILE A 1 100 ? -0.920 3.751 7.749 1.00 89.56 100 ILE A CA 1
ATOM 754 C C . ILE A 1 100 ? -0.674 2.434 8.497 1.00 89.56 100 ILE A C 1
ATOM 756 O O . ILE A 1 100 ? -1.598 1.632 8.606 1.00 89.56 100 ILE A O 1
ATOM 760 N N . HIS A 1 101 ? 0.514 2.222 9.070 1.00 89.44 101 HIS A N 1
ATOM 761 C CA . HIS A 1 101 ? 0.789 1.021 9.873 1.00 89.44 101 HIS A CA 1
ATOM 762 C C . HIS A 1 101 ? -0.183 0.881 11.047 1.00 89.44 101 HIS A C 1
ATOM 764 O O . HIS A 1 101 ? -0.769 -0.180 11.210 1.00 89.44 101 HIS A O 1
ATOM 770 N N . GLU A 1 102 ? -0.448 1.954 11.792 1.00 89.31 102 GLU A N 1
ATOM 771 C CA . GLU A 1 102 ? -1.404 1.952 12.909 1.00 89.31 102 GLU A CA 1
ATOM 772 C C . GLU A 1 102 ? -2.849 1.661 12.464 1.00 89.31 102 GLU A C 1
ATOM 774 O O . GLU A 1 102 ? -3.592 0.982 13.169 1.00 89.31 102 GLU A O 1
ATOM 779 N N . MET A 1 103 ? -3.267 2.153 11.294 1.00 84.50 103 MET A N 1
ATOM 780 C CA . MET A 1 103 ? -4.605 1.896 10.741 1.00 84.50 103 MET A CA 1
ATOM 781 C C . MET A 1 103 ? -4.793 0.440 10.316 1.00 84.50 103 MET A C 1
ATOM 783 O O . MET A 1 103 ? -5.907 -0.082 10.383 1.00 84.50 103 MET A O 1
ATOM 787 N N . PHE A 1 104 ? -3.724 -0.197 9.845 1.00 83.62 104 PHE A N 1
ATOM 788 C CA . PHE A 1 104 ? -3.756 -1.572 9.360 1.00 83.62 104 PHE A CA 1
ATOM 789 C C . PHE A 1 104 ? -3.225 -2.588 10.382 1.00 83.62 104 PHE A C 1
ATOM 791 O O . PHE A 1 104 ? -3.366 -3.796 10.159 1.00 83.62 104 PHE A O 1
ATOM 798 N N . ASP A 1 105 ? -2.715 -2.140 11.527 1.00 78.19 105 ASP A N 1
ATOM 799 C CA . ASP A 1 105 ? -2.294 -2.993 12.632 1.00 78.19 105 ASP A CA 1
ATOM 800 C C . ASP A 1 105 ? -3.493 -3.799 13.158 1.00 78.19 105 ASP A C 1
ATOM 802 O O . ASP A 1 105 ? -4.498 -3.268 13.629 1.00 78.19 105 ASP A O 1
ATOM 806 N N . GLY A 1 106 ? -3.423 -5.125 13.016 1.00 70.38 106 GLY A N 1
ATOM 807 C CA . GLY A 1 106 ? -4.497 -6.043 13.414 1.00 70.38 106 GLY A CA 1
ATOM 808 C C . GLY A 1 106 ? -5.647 -6.203 12.408 1.00 70.38 106 GLY A C 1
ATOM 809 O O . GLY A 1 106 ? -6.536 -7.019 12.641 1.00 70.38 106 GLY A O 1
ATOM 810 N N . SER A 1 107 ? -5.617 -5.505 11.268 1.00 72.06 107 SER A N 1
ATOM 811 C CA . SER A 1 107 ? -6.621 -5.647 10.195 1.00 72.06 107 SER A CA 1
ATOM 812 C C . SER A 1 107 ? -6.478 -6.936 9.367 1.00 72.06 107 SER A C 1
ATOM 814 O O . SER A 1 107 ? -7.350 -7.258 8.564 1.00 72.06 107 SER A O 1
ATOM 816 N N . GLY A 1 108 ? -5.384 -7.682 9.563 1.00 79.94 108 GLY A N 1
ATOM 817 C CA . GLY A 1 108 ? -5.084 -8.904 8.811 1.00 79.94 108 GLY A CA 1
ATOM 818 C C . GLY A 1 108 ? -4.615 -8.656 7.375 1.00 79.94 108 GLY A C 1
ATOM 819 O O . GLY A 1 108 ? -4.522 -9.609 6.603 1.00 79.94 108 GLY A O 1
ATOM 820 N N . VAL A 1 109 ? -4.316 -7.402 7.021 1.00 85.75 109 VAL A N 1
ATOM 821 C CA . VAL A 1 109 ? -3.813 -7.032 5.696 1.00 85.75 109 VAL A CA 1
ATOM 822 C C . VAL A 1 109 ? -2.446 -7.662 5.437 1.00 85.75 109 VAL A C 1
ATOM 824 O O . VAL A 1 109 ? -1.572 -7.706 6.305 1.00 85.75 109 VAL A O 1
ATOM 827 N N . SER A 1 110 ? -2.260 -8.164 4.221 1.00 90.75 110 SER A N 1
ATOM 828 C CA . SER A 1 110 ? -1.028 -8.803 3.794 1.00 90.75 110 SER A CA 1
ATOM 829 C C . SER A 1 110 ? 0.151 -7.828 3.807 1.00 90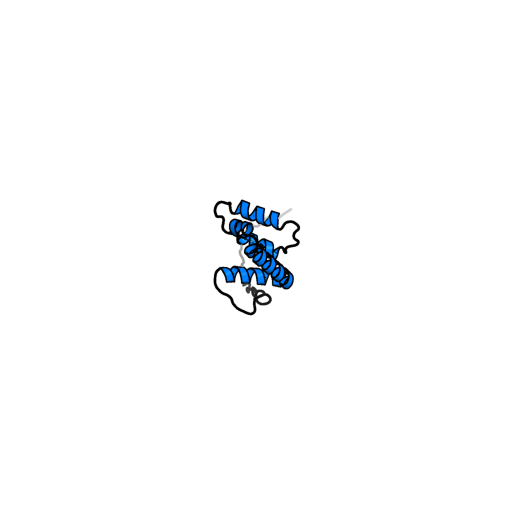.75 110 SER A C 1
ATOM 831 O O . SER A 1 110 ? 0.036 -6.639 3.490 1.00 90.75 110 SER A O 1
ATOM 833 N N . GLN A 1 111 ? 1.343 -8.363 4.078 1.00 91.62 111 GLN A N 1
ATOM 834 C CA . GLN A 1 111 ? 2.574 -7.572 4.047 1.00 91.62 111 GLN A CA 1
ATOM 835 C C . GLN A 1 111 ? 2.820 -6.937 2.668 1.00 91.62 111 GLN A C 1
ATOM 837 O O . GLN A 1 111 ? 3.418 -5.869 2.572 1.00 91.62 111 GLN A O 1
ATOM 842 N N . VAL A 1 112 ? 2.360 -7.578 1.586 1.00 93.38 112 VAL A N 1
ATOM 843 C CA . VAL A 1 112 ? 2.492 -7.050 0.221 1.00 93.38 112 VAL A CA 1
ATOM 844 C C . VAL A 1 112 ? 1.696 -5.756 0.053 1.00 93.38 112 VAL A C 1
ATOM 846 O O . VAL A 1 112 ? 2.227 -4.789 -0.497 1.00 93.38 112 VAL A O 1
ATOM 849 N N . THR A 1 113 ? 0.463 -5.715 0.558 1.00 93.00 113 THR A N 1
ATOM 850 C CA . THR A 1 113 ? -0.384 -4.518 0.519 1.00 93.00 113 THR A CA 1
ATOM 851 C C . THR A 1 113 ? 0.174 -3.419 1.421 1.00 93.00 113 THR A C 1
ATOM 853 O O . THR A 1 113 ? 0.276 -2.277 0.977 1.00 93.00 113 THR A O 1
ATOM 856 N N . LEU A 1 114 ? 0.630 -3.753 2.634 1.00 91.94 114 LEU A N 1
ATOM 857 C CA . LEU A 1 114 ? 1.284 -2.786 3.528 1.00 91.94 114 LEU A CA 1
ATOM 858 C C . LEU A 1 114 ? 2.512 -2.145 2.882 1.00 91.94 114 LEU A C 1
ATOM 860 O O . LEU A 1 114 ? 2.621 -0.924 2.852 1.00 91.94 114 LEU A O 1
ATOM 864 N N . ASN A 1 115 ? 3.393 -2.951 2.285 1.00 93.00 115 ASN A N 1
ATOM 865 C CA . ASN A 1 115 ? 4.584 -2.447 1.603 1.00 93.00 115 ASN A CA 1
ATOM 866 C C . ASN A 1 115 ? 4.228 -1.504 0.444 1.00 93.00 115 ASN A C 1
ATOM 868 O O . ASN A 1 115 ? 4.931 -0.523 0.218 1.00 93.00 115 ASN A O 1
ATOM 872 N N . LEU A 1 116 ? 3.150 -1.786 -0.299 1.00 94.00 116 LEU A N 1
ATOM 873 C CA . LEU A 1 116 ? 2.675 -0.874 -1.338 1.00 94.00 116 LEU A CA 1
ATOM 874 C C . LEU A 1 116 ? 2.264 0.470 -0.728 1.00 94.00 116 LEU A C 1
ATOM 876 O O . LEU A 1 116 ? 2.720 1.505 -1.207 1.00 94.00 116 LEU A O 1
ATOM 880 N N . LEU A 1 117 ? 1.438 0.460 0.319 1.00 90.69 117 LEU A N 1
ATOM 881 C CA . LEU A 1 117 ? 0.963 1.686 0.965 1.00 90.69 117 LEU A CA 1
ATOM 882 C C . LEU A 1 117 ? 2.118 2.508 1.550 1.00 90.69 117 LEU A C 1
ATOM 884 O O . LEU A 1 117 ? 2.154 3.718 1.351 1.00 90.69 117 LEU A O 1
ATOM 888 N N . ASP A 1 118 ? 3.106 1.851 2.152 1.00 90.69 118 ASP A N 1
ATOM 889 C CA . ASP A 1 118 ? 4.318 2.492 2.674 1.00 90.69 118 ASP A CA 1
ATOM 890 C C . ASP A 1 118 ? 5.126 3.192 1.576 1.00 90.69 118 ASP A C 1
ATOM 892 O O . ASP A 1 118 ? 5.610 4.306 1.751 1.00 90.69 118 ASP A O 1
ATOM 896 N N . THR A 1 119 ? 5.252 2.568 0.400 1.00 91.31 119 THR A N 1
ATOM 897 C CA . THR A 1 119 ? 5.972 3.184 -0.728 1.00 91.31 119 THR A CA 1
ATOM 898 C C . THR A 1 119 ? 5.242 4.377 -1.349 1.00 91.31 119 THR A C 1
ATOM 900 O O . THR A 1 119 ? 5.861 5.141 -2.095 1.00 91.31 119 THR A O 1
ATOM 903 N N . LEU A 1 120 ? 3.940 4.518 -1.084 1.00 87.81 120 LEU A N 1
ATOM 904 C CA . LEU A 1 120 ? 3.096 5.598 -1.597 1.00 87.81 120 LEU A CA 1
ATOM 905 C C . LEU A 1 120 ? 2.897 6.741 -0.585 1.00 87.81 120 LEU A C 1
ATOM 907 O O . LEU A 1 120 ? 2.462 7.816 -1.004 1.00 87.81 120 LEU A O 1
ATOM 911 N N . ALA A 1 121 ? 3.214 6.519 0.695 1.00 83.56 121 ALA A N 1
ATOM 912 C CA . ALA A 1 121 ? 3.111 7.493 1.786 1.00 83.56 121 ALA A CA 1
ATOM 913 C C . ALA A 1 121 ? 4.078 8.689 1.637 1.00 83.56 121 ALA A C 1
ATOM 915 O O . ALA A 1 121 ? 3.662 9.817 1.985 1.00 83.56 121 ALA A O 1
#

Secondary structure (DSSP, 8-state):
-------------------------------TTTT--SS---SHHHHHHHHHHHHHHHHT-HHHHHHHHHHHHHHHHH-HHHHHHHH-SSS-HHHHHHHHHHHHTTS---HHHHHHHHHH-

Radius of gyration: 31.84 Å; chains: 1; bounding box: 106×55×33 Å

Foldseek 3Di:
DDDDDDDDDDDDDDDDDPPPPPPPPPPPPPPQPPQFDPDQDDDDVSVLVRVLSSVCSVVVNVVLQVVVVVVLVVCCVPDPVVVCLLPDPVQDLVRSLVVLCVVCPVVPRDPSNNVSSNVSD